Protein AF-A0A386WPA0-F1 (afdb_monomer_lite)

Sequence (142 aa):
MFEILLVIRGTARRPPRDRPCVVDATSDLAVAACHSVGVARWERVLAELLGCFAGRFRRVEPCRAVGEFVTGLLSDLEVKTQLALAEQAGHARPDAMQRLSYRAVWDADAVRDDLRQLIADRFGVPDAVLAVDETGDLKKGV

InterPro domains:
  IPR038721 Transposase IS701-like, DDE domain [PF13546] (64-141)
  IPR039365 Transposase IS701-like [PTHR33627] (38-141)

Radius of gyration: 17.94 Å; chains: 1; bounding box: 32×40×50 Å

Structure (mmCIF, N/CA/C/O backbone):
data_AF-A0A386WPA0-F1
#
_entry.id   AF-A0A386WPA0-F1
#
loop_
_atom_site.group_PDB
_atom_site.id
_atom_site.type_symbol
_atom_site.label_atom_id
_atom_site.label_alt_id
_atom_site.label_comp_id
_atom_site.label_asym_id
_atom_site.label_entity_id
_atom_site.label_seq_id
_atom_site.pdbx_PDB_ins_code
_atom_site.Cartn_x
_atom_site.Cartn_y
_atom_site.Cartn_z
_atom_site.occupancy
_atom_site.B_iso_or_equiv
_atom_site.auth_seq_id
_atom_site.auth_comp_id
_atom_site.auth_asym_id
_atom_site.auth_atom_id
_atom_site.pdbx_PDB_model_num
ATOM 1 N N . MET A 1 1 ? 11.925 4.814 5.734 1.00 30.70 1 MET A N 1
ATOM 2 C CA . MET A 1 1 ? 11.365 3.664 6.480 1.00 30.70 1 MET A CA 1
ATOM 3 C C . MET A 1 1 ? 10.058 4.160 7.075 1.00 30.70 1 MET A C 1
ATOM 5 O O . MET A 1 1 ? 10.106 5.156 7.775 1.00 30.70 1 MET A O 1
ATOM 9 N N . PHE A 1 2 ? 8.906 3.608 6.685 1.00 26.17 2 PHE A N 1
ATOM 10 C CA . PHE A 1 2 ? 7.608 4.074 7.189 1.00 26.17 2 PHE A CA 1
ATOM 11 C C . PHE A 1 2 ? 7.374 3.450 8.566 1.00 26.17 2 PHE A C 1
ATOM 13 O O . PHE A 1 2 ? 7.093 2.257 8.643 1.00 26.17 2 PHE A O 1
ATOM 20 N N . GLU A 1 3 ? 7.523 4.222 9.639 1.00 28.91 3 GLU A N 1
ATOM 21 C CA . GLU A 1 3 ? 7.080 3.793 10.964 1.00 28.91 3 GLU A CA 1
ATOM 22 C C . GLU A 1 3 ? 5.637 4.251 11.182 1.00 28.91 3 GLU A C 1
ATOM 24 O O . GLU A 1 3 ? 5.338 5.441 11.239 1.00 28.91 3 GLU A O 1
ATOM 29 N N . ILE A 1 4 ? 4.716 3.293 11.284 1.00 30.59 4 ILE A N 1
ATOM 30 C CA . ILE A 1 4 ? 3.364 3.550 11.781 1.00 30.59 4 ILE A CA 1
ATOM 31 C C . ILE A 1 4 ? 3.448 3.446 13.303 1.00 30.59 4 ILE A C 1
ATOM 33 O O . ILE A 1 4 ? 3.425 2.346 13.855 1.00 30.59 4 ILE A O 1
ATOM 37 N N . LEU A 1 5 ? 3.560 4.584 13.989 1.00 35.53 5 LEU A N 1
ATOM 38 C CA . LEU A 1 5 ? 3.507 4.621 15.447 1.00 35.53 5 LEU A CA 1
ATOM 39 C C . LEU A 1 5 ? 2.044 4.547 15.911 1.00 35.53 5 LEU A C 1
ATOM 41 O O . LEU A 1 5 ? 1.349 5.556 16.023 1.00 35.53 5 LEU A O 1
ATOM 45 N N . LEU A 1 6 ? 1.564 3.336 16.193 1.00 36.34 6 LEU A N 1
ATOM 46 C CA . LEU A 1 6 ? 0.284 3.133 16.869 1.00 36.34 6 LEU A CA 1
ATOM 47 C C . LEU A 1 6 ? 0.466 3.403 18.372 1.00 36.34 6 LEU A C 1
ATOM 49 O O . LEU A 1 6 ? 1.056 2.598 19.089 1.00 36.34 6 LEU A O 1
ATOM 53 N N . VAL A 1 7 ? -0.037 4.538 18.864 1.00 41.25 7 VAL A N 1
ATOM 54 C CA . VAL A 1 7 ? -0.014 4.859 20.300 1.00 41.25 7 VAL A CA 1
ATOM 55 C C . VAL A 1 7 ? -1.107 4.056 21.012 1.00 41.25 7 VAL A C 1
ATOM 57 O O . VAL A 1 7 ? -2.290 4.390 20.932 1.00 41.25 7 VAL A O 1
ATOM 60 N N . ILE A 1 8 ? -0.715 2.999 21.731 1.00 38.81 8 ILE A N 1
ATOM 61 C CA . ILE A 1 8 ? -1.617 2.195 22.568 1.00 38.81 8 ILE A CA 1
ATOM 62 C C . ILE A 1 8 ? -1.448 2.603 24.043 1.00 38.81 8 ILE A C 1
ATOM 64 O O . ILE A 1 8 ? -0.466 2.251 24.682 1.00 38.81 8 ILE A O 1
ATOM 68 N N . ARG A 1 9 ? -2.473 3.307 24.553 1.00 34.72 9 ARG A N 1
ATOM 69 C CA . ARG A 1 9 ? -2.758 3.758 25.937 1.00 34.72 9 ARG A CA 1
ATOM 70 C C . ARG A 1 9 ? -1.783 4.721 26.634 1.00 34.72 9 ARG A C 1
ATOM 72 O O . ARG A 1 9 ? -0.601 4.470 26.801 1.00 34.72 9 ARG A O 1
ATOM 79 N N . GLY A 1 10 ? -2.381 5.751 27.235 1.00 32.75 10 GLY A N 1
ATOM 80 C CA . GLY A 1 10 ? -1.828 6.476 28.376 1.00 32.75 10 GLY A CA 1
ATOM 81 C C . GLY A 1 10 ? -2.960 7.034 29.235 1.00 32.75 10 GLY A C 1
ATOM 82 O O . GLY A 1 10 ? -3.579 8.035 28.883 1.00 32.75 10 GLY A O 1
ATOM 83 N N . THR A 1 11 ? -3.262 6.384 30.360 1.00 44.34 11 THR A N 1
ATOM 84 C CA . THR A 1 11 ? -4.085 6.998 31.406 1.00 44.34 11 THR A CA 1
ATOM 85 C C . THR A 1 11 ? -3.280 8.091 32.107 1.00 44.34 11 THR A C 1
ATOM 87 O O . THR A 1 11 ? -2.173 7.835 32.565 1.00 44.34 11 THR A O 1
ATOM 90 N N . ALA A 1 12 ? -3.920 9.252 32.270 1.00 42.25 12 ALA A N 1
ATOM 91 C CA . ALA A 1 12 ? -3.578 10.382 33.141 1.00 42.25 12 ALA A CA 1
ATOM 92 C C . ALA A 1 12 ? -2.634 11.487 32.598 1.00 42.25 12 ALA A C 1
ATOM 94 O O . ALA A 1 12 ? -1.419 11.362 32.559 1.00 42.25 12 ALA A O 1
ATOM 95 N N . ARG A 1 13 ? -3.279 12.645 32.361 1.00 36.41 13 ARG A N 1
ATOM 96 C CA . ARG A 1 13 ? -2.798 14.043 32.250 1.00 36.41 13 ARG A CA 1
ATOM 97 C C . ARG A 1 13 ? -1.838 14.425 31.107 1.00 36.41 13 ARG A C 1
ATOM 99 O O . ARG A 1 13 ? -0.779 13.864 30.884 1.00 36.41 13 ARG A O 1
ATOM 106 N N . ARG A 1 14 ? -2.241 15.514 30.439 1.00 39.81 14 ARG A N 1
ATOM 107 C CA . ARG A 1 14 ? -1.565 16.233 29.348 1.00 39.81 14 ARG A CA 1
ATOM 108 C C . ARG A 1 14 ? -0.144 16.686 29.757 1.00 39.81 14 ARG A C 1
ATOM 110 O O . ARG A 1 14 ? -0.051 17.435 30.731 1.00 39.81 14 ARG A O 1
ATOM 117 N N . PRO A 1 15 ? 0.929 16.332 29.020 1.00 36.91 15 PRO A N 1
ATOM 118 C CA . PRO A 1 15 ? 2.268 16.856 29.280 1.00 36.91 15 PRO A CA 1
ATOM 119 C C . PRO A 1 15 ? 2.432 18.286 28.722 1.00 36.91 15 PRO A C 1
ATOM 121 O O . PRO A 1 15 ? 1.770 18.632 27.732 1.00 36.91 15 PRO A O 1
ATOM 124 N N . PRO A 1 16 ? 3.293 19.129 29.326 1.00 35.59 16 PRO A N 1
ATOM 125 C CA . PRO A 1 16 ? 3.616 20.460 28.819 1.00 35.59 16 PRO A CA 1
ATOM 126 C C . PRO A 1 16 ? 4.278 20.373 27.439 1.00 35.59 16 PRO A C 1
ATOM 128 O O . PRO A 1 16 ? 4.991 19.418 27.136 1.00 35.59 16 PRO A O 1
ATOM 131 N N . ARG A 1 17 ? 4.017 21.377 26.594 1.00 42.91 17 ARG A N 1
ATOM 132 C CA . ARG A 1 17 ? 4.700 21.552 25.308 1.00 42.91 17 ARG A CA 1
ATOM 133 C C . ARG A 1 17 ? 6.194 21.696 25.587 1.00 42.91 17 ARG A C 1
ATOM 135 O O . ARG A 1 17 ? 6.524 22.612 26.322 1.00 42.91 17 ARG A O 1
ATOM 142 N N . ASP A 1 18 ? 6.992 20.745 25.094 1.00 34.03 18 ASP A N 1
ATOM 143 C CA . ASP A 1 18 ? 8.346 20.864 24.515 1.00 34.03 18 ASP A CA 1
ATOM 144 C C . ASP A 1 18 ? 8.895 19.423 24.320 1.00 34.03 18 ASP A C 1
ATOM 146 O O . ASP A 1 18 ? 8.980 18.643 25.263 1.00 34.03 18 ASP A O 1
ATOM 150 N N . ARG A 1 19 ? 9.114 18.994 23.066 1.00 36.06 19 ARG A N 1
ATOM 151 C CA . ARG A 1 19 ? 9.325 17.583 22.631 1.00 36.06 19 ARG A CA 1
ATOM 152 C C . ARG A 1 19 ? 10.809 17.138 22.679 1.00 36.06 19 ARG A C 1
ATOM 154 O O . ARG A 1 19 ? 11.657 18.024 22.606 1.00 36.06 19 ARG A O 1
ATOM 161 N N . PRO A 1 20 ? 11.143 15.816 22.688 1.00 40.16 20 PRO A N 1
ATOM 162 C CA . PRO A 1 20 ? 10.321 14.680 22.253 1.00 40.16 20 PRO A CA 1
ATOM 163 C C . PRO A 1 20 ? 10.041 13.585 23.296 1.00 40.16 20 PRO A C 1
ATOM 165 O O . PRO A 1 20 ? 10.666 13.456 24.341 1.00 40.16 20 PRO A O 1
ATOM 168 N N . CYS A 1 21 ? 8.992 12.844 22.959 1.00 34.78 21 CYS A N 1
ATOM 169 C CA . CYS A 1 21 ? 8.179 11.939 23.750 1.00 34.78 21 CYS A CA 1
ATOM 170 C C . CYS A 1 21 ? 8.860 10.606 24.089 1.00 34.78 21 CYS A C 1
ATOM 172 O O . CYS A 1 21 ? 9.300 9.880 23.202 1.00 34.78 21 CYS A O 1
ATOM 174 N N . VAL A 1 22 ? 8.835 10.257 25.375 1.00 33.81 22 VAL A N 1
ATOM 175 C CA . VA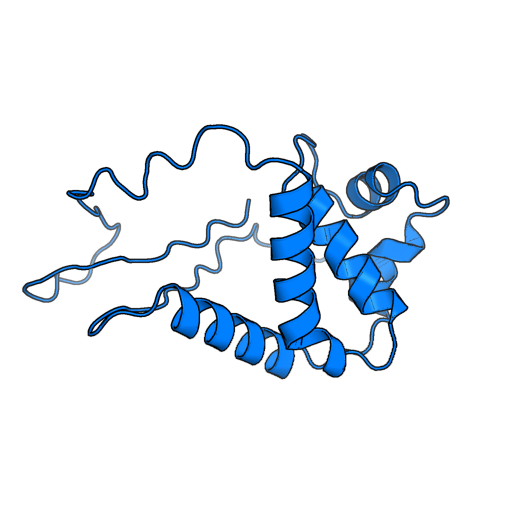L A 1 22 ? 9.033 8.892 25.877 1.00 33.81 22 VAL A CA 1
ATOM 176 C C . VAL A 1 22 ? 7.659 8.226 25.961 1.00 33.81 22 VAL A C 1
ATOM 178 O O . VAL A 1 22 ? 6.725 8.828 26.492 1.00 33.81 22 VAL A O 1
ATOM 181 N N . VAL A 1 23 ? 7.534 6.998 25.457 1.00 39.78 23 VAL A N 1
ATOM 182 C CA . VAL A 1 23 ? 6.399 6.115 25.757 1.00 39.78 23 VAL A CA 1
ATOM 183 C C . VAL A 1 23 ? 6.953 4.889 26.474 1.00 39.78 23 VAL A C 1
ATOM 185 O O . VAL A 1 23 ? 7.783 4.170 25.924 1.00 39.78 23 VAL A O 1
ATOM 188 N N . ASP A 1 24 ? 6.518 4.705 27.719 1.00 31.06 24 ASP A N 1
ATOM 189 C CA . ASP A 1 24 ? 6.806 3.539 28.553 1.00 31.06 24 ASP A CA 1
ATOM 190 C C . ASP A 1 24 ? 5.885 2.388 28.127 1.00 31.06 24 ASP A C 1
ATOM 192 O O . ASP A 1 24 ? 4.657 2.473 28.217 1.00 31.06 24 ASP A O 1
ATOM 196 N N . ALA A 1 25 ? 6.488 1.337 27.579 1.00 41.31 25 ALA A N 1
ATOM 197 C CA . ALA A 1 25 ? 5.804 0.183 27.023 1.00 41.31 25 ALA A CA 1
ATOM 198 C C . ALA A 1 25 ? 5.600 -0.884 28.104 1.00 41.31 25 ALA A C 1
ATOM 200 O O . ALA A 1 25 ? 6.258 -1.918 28.096 1.00 41.31 25 ALA A O 1
ATOM 201 N N . THR A 1 26 ? 4.656 -0.684 29.025 1.00 38.31 26 THR A N 1
ATOM 202 C CA . THR A 1 26 ? 4.242 -1.767 29.934 1.00 38.31 26 THR A CA 1
ATOM 203 C C . THR A 1 26 ? 3.080 -2.560 29.334 1.00 38.31 26 THR A C 1
ATOM 205 O O . THR A 1 26 ? 1.943 -2.494 29.797 1.00 38.31 26 THR A O 1
ATOM 208 N N . SER A 1 27 ? 3.356 -3.293 28.253 1.00 37.72 27 SER A N 1
ATOM 209 C CA . SER A 1 27 ? 2.597 -4.473 27.808 1.00 37.72 27 SER A CA 1
ATOM 210 C C . SER A 1 27 ? 3.414 -5.206 26.743 1.00 37.72 27 SER A C 1
ATOM 212 O O . SER A 1 27 ? 3.292 -4.941 25.547 1.00 37.72 27 SER A O 1
ATOM 214 N N . ASP A 1 28 ? 4.218 -6.163 27.202 1.00 33.50 28 ASP A N 1
ATOM 215 C CA . ASP A 1 28 ? 5.082 -7.091 26.450 1.00 33.50 28 ASP A CA 1
ATOM 216 C C . ASP A 1 28 ? 4.362 -7.989 25.412 1.00 33.50 28 ASP A C 1
ATOM 218 O O . ASP A 1 28 ? 4.888 -9.013 24.987 1.00 33.50 28 ASP A O 1
ATOM 222 N N . LEU A 1 29 ? 3.155 -7.635 24.961 1.00 41.47 29 LEU A N 1
ATOM 223 C CA . LEU A 1 29 ? 2.380 -8.413 23.988 1.00 41.47 29 LEU A CA 1
ATOM 224 C C . LEU A 1 29 ? 2.394 -7.831 22.565 1.00 41.47 29 LEU A C 1
ATOM 226 O O . LEU A 1 29 ? 1.999 -8.532 21.638 1.00 41.47 29 LEU A O 1
ATOM 230 N N . ALA A 1 30 ? 2.881 -6.600 22.362 1.00 40.78 30 ALA A N 1
ATOM 231 C CA . ALA A 1 30 ? 2.980 -5.990 21.025 1.00 40.78 30 ALA A CA 1
ATOM 232 C C . ALA A 1 30 ? 4.423 -5.812 20.510 1.00 40.78 30 ALA A C 1
ATOM 234 O O . ALA A 1 30 ? 4.626 -5.684 19.306 1.00 40.78 30 ALA A O 1
ATOM 235 N N . VAL A 1 31 ? 5.431 -5.851 21.391 1.00 36.69 31 VAL A N 1
ATOM 236 C CA . VAL A 1 31 ? 6.848 -5.650 21.015 1.00 36.69 31 VAL A CA 1
ATOM 237 C C . VAL A 1 31 ? 7.553 -6.970 20.648 1.00 36.69 31 VAL A C 1
ATOM 239 O O . VAL A 1 31 ? 8.616 -6.967 20.035 1.00 36.69 31 VAL A O 1
ATOM 242 N N . ALA A 1 32 ? 6.916 -8.122 20.877 1.00 33.72 32 ALA A N 1
ATOM 243 C CA . ALA A 1 32 ? 7.375 -9.429 20.397 1.00 33.72 32 ALA A CA 1
ATOM 244 C C . ALA A 1 32 ? 6.756 -9.811 19.029 1.00 33.72 32 ALA A C 1
ATOM 246 O O . ALA A 1 32 ? 6.237 -10.909 18.851 1.00 33.72 32 ALA A O 1
ATOM 247 N N . ALA A 1 33 ? 6.789 -8.902 18.047 1.00 39.31 33 ALA A N 1
ATOM 248 C CA . ALA A 1 33 ? 6.370 -9.177 16.661 1.00 39.31 33 ALA A CA 1
ATOM 249 C C . ALA A 1 33 ? 7.430 -9.933 15.831 1.00 39.31 33 ALA A C 1
ATOM 251 O O . ALA A 1 33 ? 7.217 -10.242 14.661 1.00 39.31 33 ALA A O 1
ATOM 252 N N . CYS A 1 34 ? 8.573 -10.266 16.423 1.00 42.31 34 CYS A N 1
ATOM 253 C CA . CYS A 1 34 ? 9.479 -11.268 15.878 1.00 42.31 34 CYS A CA 1
ATOM 254 C C . CYS A 1 34 ? 8.874 -12.613 16.316 1.00 42.31 34 CYS A C 1
ATOM 256 O O . CYS A 1 34 ? 8.728 -12.820 17.513 1.00 42.31 34 CYS A O 1
ATOM 258 N N . HIS A 1 35 ? 8.506 -13.585 15.485 1.00 46.09 35 HIS A N 1
ATOM 259 C CA . HIS A 1 35 ? 9.363 -14.329 14.565 1.00 46.09 35 HIS A CA 1
ATOM 260 C C . HIS A 1 35 ? 8.492 -14.841 13.388 1.00 46.09 35 HIS A C 1
ATOM 262 O O . HIS A 1 35 ? 7.483 -15.500 13.622 1.00 46.09 35 HIS A O 1
ATOM 268 N N . SER A 1 36 ? 8.864 -14.514 12.141 1.00 59.78 36 SER A N 1
ATOM 269 C CA . SER A 1 36 ? 8.284 -14.972 10.855 1.00 59.78 36 SER A CA 1
ATOM 270 C C . SER A 1 36 ? 6.754 -15.177 10.787 1.00 59.78 36 SER A C 1
ATOM 272 O O . SER A 1 36 ? 6.219 -16.212 11.190 1.00 59.78 36 SER A O 1
ATOM 274 N N . VAL A 1 37 ? 6.031 -14.257 10.140 1.00 65.38 37 VAL A N 1
ATOM 275 C CA . VAL A 1 37 ? 4.673 -14.553 9.652 1.00 65.38 37 VAL A CA 1
ATOM 276 C C . VAL A 1 37 ? 4.793 -15.574 8.516 1.00 65.38 37 VAL A C 1
ATOM 278 O O . VAL A 1 37 ? 5.487 -15.327 7.535 1.00 65.38 37 VAL A O 1
ATOM 281 N N . GLY A 1 38 ? 4.132 -16.731 8.632 1.00 76.31 38 GLY A N 1
ATOM 282 C CA . GLY A 1 38 ? 4.118 -17.720 7.549 1.00 76.31 38 GLY A CA 1
ATOM 283 C C . GLY A 1 38 ? 3.571 -17.119 6.247 1.00 76.31 38 GLY A C 1
ATOM 284 O O . GLY A 1 38 ? 2.589 -16.377 6.284 1.00 76.31 38 GLY A O 1
ATOM 285 N N . VAL A 1 39 ? 4.173 -17.463 5.105 1.00 78.81 39 VAL A N 1
ATOM 286 C CA . VAL A 1 39 ? 3.889 -16.848 3.789 1.00 78.81 39 VAL A CA 1
ATOM 287 C C . VAL A 1 39 ? 2.391 -16.816 3.465 1.00 78.81 39 VAL A C 1
ATOM 289 O O . VAL A 1 39 ? 1.851 -15.757 3.176 1.00 78.81 39 VAL A O 1
ATOM 292 N N . ALA A 1 40 ? 1.677 -17.930 3.644 1.00 83.00 40 ALA A N 1
ATOM 293 C CA . ALA A 1 40 ? 0.235 -17.992 3.377 1.00 83.00 40 ALA A CA 1
ATOM 294 C C . ALA A 1 40 ? -0.604 -17.068 4.284 1.00 83.00 40 ALA A C 1
ATOM 296 O O . ALA A 1 40 ? -1.661 -16.572 3.890 1.00 83.00 40 ALA A O 1
ATOM 297 N N . ARG A 1 41 ? -0.155 -16.834 5.526 1.00 84.25 41 ARG A N 1
ATOM 298 C CA . ARG A 1 41 ? -0.807 -15.885 6.439 1.00 84.25 41 ARG A CA 1
ATOM 299 C C . ARG A 1 41 ? -0.534 -14.453 5.993 1.00 84.25 41 ARG A C 1
ATOM 301 O O . ARG A 1 41 ? -1.449 -13.637 6.028 1.00 84.25 41 ARG A O 1
ATOM 308 N N . TRP A 1 42 ? 0.693 -14.168 5.566 1.00 84.12 42 TRP A N 1
ATOM 309 C CA . TRP A 1 42 ? 1.072 -12.868 5.023 1.00 84.12 42 TRP A CA 1
ATOM 310 C C . TRP A 1 42 ? 0.275 -12.524 3.758 1.00 84.12 42 TRP A C 1
ATOM 312 O O . TRP A 1 42 ? -0.372 -11.481 3.713 1.00 84.12 42 TRP A O 1
ATOM 322 N N . GLU A 1 43 ? 0.231 -13.430 2.782 1.00 86.12 43 GLU A N 1
ATOM 323 C CA . GLU A 1 43 ? -0.525 -13.251 1.537 1.00 86.12 43 GLU A CA 1
ATOM 324 C C . GLU A 1 43 ? -2.006 -12.968 1.798 1.00 86.12 43 GLU A C 1
ATOM 326 O O . GLU A 1 43 ? -2.593 -12.094 1.163 1.00 86.12 43 GLU A O 1
ATOM 331 N N . ARG A 1 44 ? -2.611 -13.660 2.774 1.00 89.12 44 ARG A N 1
ATOM 332 C CA . ARG A 1 44 ? -4.006 -13.424 3.162 1.00 89.12 44 ARG A CA 1
ATOM 333 C C . ARG A 1 44 ? -4.213 -12.029 3.743 1.00 89.12 44 ARG A C 1
ATOM 335 O O . ARG A 1 44 ? -5.148 -11.349 3.341 1.00 89.12 44 ARG A O 1
ATOM 342 N N . VAL A 1 45 ? -3.351 -11.600 4.665 1.00 86.88 45 VAL A N 1
ATOM 343 C CA . VAL A 1 45 ? -3.445 -10.262 5.273 1.00 86.88 45 VAL A CA 1
ATOM 344 C C . VAL A 1 45 ? -3.273 -9.179 4.212 1.00 86.88 45 VAL A C 1
ATOM 346 O O . VAL A 1 45 ? -4.043 -8.220 4.187 1.00 86.88 45 VAL A O 1
ATOM 349 N N . LEU A 1 46 ? -2.311 -9.350 3.304 1.00 88.44 46 LEU A N 1
ATOM 350 C CA . LEU A 1 46 ? -2.105 -8.425 2.198 1.00 88.44 46 LEU A CA 1
ATOM 351 C C . LEU A 1 46 ? -3.314 -8.401 1.252 1.00 88.44 46 LEU A C 1
ATOM 353 O O . LEU A 1 46 ? -3.748 -7.325 0.852 1.00 88.44 46 LEU A O 1
ATOM 357 N N . ALA A 1 47 ? -3.899 -9.557 0.929 1.00 90.81 47 ALA A N 1
ATOM 358 C CA . ALA A 1 47 ? -5.093 -9.638 0.093 1.00 90.81 47 ALA A CA 1
ATOM 359 C C . ALA A 1 47 ? -6.322 -8.987 0.750 1.00 90.81 47 ALA A C 1
ATOM 361 O O . ALA A 1 47 ? -7.058 -8.273 0.074 1.00 90.81 47 ALA A O 1
ATOM 362 N N . GLU A 1 48 ? -6.532 -9.183 2.056 1.00 89.62 48 GLU A N 1
ATOM 363 C CA . GLU A 1 48 ? -7.593 -8.510 2.820 1.00 89.62 48 GLU A CA 1
ATOM 364 C C . GLU A 1 48 ? -7.408 -6.988 2.817 1.00 89.62 48 GLU A C 1
ATOM 366 O O . GLU A 1 48 ? -8.368 -6.247 2.609 1.00 89.62 48 GLU A O 1
ATOM 371 N N . LEU A 1 49 ? -6.170 -6.525 3.012 1.00 89.56 49 LEU A N 1
ATOM 372 C CA . LEU A 1 49 ? -5.832 -5.106 2.983 1.00 89.56 49 LEU A CA 1
ATOM 373 C C . LEU A 1 49 ? -6.057 -4.502 1.594 1.00 89.56 49 LEU A C 1
ATOM 375 O O . LEU A 1 49 ? -6.726 -3.487 1.477 1.00 89.56 49 LEU A O 1
ATOM 379 N N . LEU A 1 50 ? -5.571 -5.138 0.527 1.00 92.19 50 LEU A N 1
ATOM 380 C CA . LEU A 1 50 ? -5.830 -4.665 -0.837 1.00 92.19 50 LEU A CA 1
ATOM 381 C C . LEU A 1 50 ? -7.327 -4.706 -1.168 1.00 92.19 50 LEU A C 1
ATOM 383 O O . LEU A 1 50 ? -7.839 -3.818 -1.844 1.00 92.19 50 LEU A O 1
ATOM 387 N N . GLY A 1 51 ? -8.037 -5.719 -0.669 1.00 93.12 51 GLY A N 1
ATOM 388 C CA . GLY A 1 51 ? -9.470 -5.890 -0.862 1.00 93.12 51 GLY A CA 1
ATOM 389 C C . GLY A 1 51 ? -10.307 -4.755 -0.274 1.00 93.12 51 GLY A C 1
ATOM 390 O O . GLY A 1 51 ? -11.320 -4.404 -0.878 1.00 93.12 51 GLY A O 1
ATOM 391 N N . CYS A 1 52 ? -9.885 -4.140 0.839 1.00 93.06 52 CYS A N 1
ATOM 392 C CA . CYS A 1 52 ? -10.673 -3.075 1.467 1.00 93.06 52 CYS A CA 1
ATOM 393 C C . CYS A 1 52 ? -10.754 -1.804 0.611 1.00 93.06 52 CYS A C 1
ATOM 395 O O . CYS A 1 52 ? -11.752 -1.094 0.687 1.00 93.06 52 CYS A O 1
ATOM 397 N N . PHE A 1 53 ? -9.762 -1.557 -0.249 1.00 92.69 53 PHE A N 1
ATOM 398 C CA . PHE A 1 53 ? -9.697 -0.354 -1.080 1.00 92.69 53 PHE A CA 1
ATOM 399 C C . PHE A 1 53 ? -9.584 -0.627 -2.588 1.00 92.69 53 PHE A C 1
ATOM 401 O O . PHE A 1 53 ? -9.467 0.308 -3.382 1.00 92.69 53 PHE A O 1
ATOM 408 N N . ALA A 1 54 ? -9.644 -1.888 -3.032 1.00 92.12 54 ALA A N 1
ATOM 409 C CA . ALA A 1 54 ? -9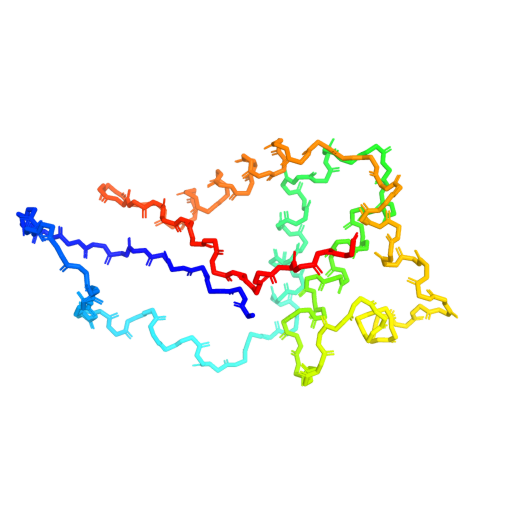.529 -2.246 -4.450 1.00 92.12 54 ALA A CA 1
ATOM 410 C C . ALA A 1 54 ? -10.560 -1.518 -5.332 1.00 92.12 54 ALA A C 1
ATOM 412 O O . ALA A 1 54 ? -10.247 -1.117 -6.454 1.00 92.12 54 ALA A O 1
ATOM 413 N N . GLY A 1 55 ? -11.768 -1.280 -4.805 1.00 93.88 55 GLY A N 1
ATOM 414 C CA . GLY A 1 55 ? -12.837 -0.545 -5.491 1.00 93.88 55 GLY A CA 1
ATOM 415 C C . GLY A 1 55 ? -12.538 0.938 -5.750 1.00 93.88 55 GLY A C 1
ATOM 416 O O . GLY A 1 55 ? -13.253 1.577 -6.518 1.00 93.88 55 GLY A O 1
ATOM 417 N N . ARG A 1 56 ? -11.478 1.496 -5.151 1.00 94.00 56 ARG A N 1
ATOM 418 C CA . ARG A 1 56 ? -11.033 2.883 -5.374 1.00 94.00 56 ARG A CA 1
ATOM 419 C C . ARG A 1 56 ? -10.140 3.035 -6.599 1.00 94.00 56 ARG A C 1
ATOM 421 O O . ARG A 1 56 ? -9.827 4.155 -7.002 1.00 94.00 56 ARG A O 1
ATOM 428 N N . PHE A 1 57 ? -9.740 1.924 -7.211 1.00 91.38 57 PHE A N 1
ATOM 429 C CA . PHE A 1 57 ? -8.969 1.911 -8.444 1.00 91.38 57 PHE A CA 1
ATOM 430 C C . PHE A 1 57 ? -9.895 1.738 -9.645 1.00 91.38 57 PHE A C 1
ATOM 432 O O . PHE A 1 57 ? -10.737 0.846 -9.680 1.00 91.38 57 PHE A O 1
ATOM 439 N N . ARG A 1 58 ? -9.684 2.532 -10.705 1.00 90.38 58 ARG A N 1
ATOM 440 C CA . ARG A 1 58 ? -10.440 2.354 -11.965 1.00 90.38 58 ARG A CA 1
ATOM 441 C C . ARG A 1 58 ? -10.107 1.055 -12.704 1.00 90.38 58 ARG A C 1
ATOM 443 O O . ARG A 1 58 ? -10.809 0.675 -13.635 1.00 90.38 58 ARG A O 1
ATOM 450 N N . ARG A 1 59 ? -8.983 0.433 -12.359 1.00 88.69 59 ARG A N 1
ATOM 451 C CA . ARG A 1 59 ? -8.397 -0.724 -13.031 1.00 88.69 59 ARG A CA 1
ATOM 452 C C . ARG A 1 59 ? -7.743 -1.632 -11.999 1.00 88.69 59 ARG A C 1
ATOM 454 O O . ARG A 1 59 ? -7.216 -1.144 -11.004 1.00 88.69 59 ARG A O 1
ATOM 461 N N . VAL A 1 60 ? -7.725 -2.935 -12.266 1.00 87.25 60 VAL A N 1
ATOM 462 C CA . VAL A 1 60 ? -7.148 -3.923 -11.341 1.00 87.25 60 VAL A CA 1
ATOM 463 C C . VAL A 1 60 ? -5.617 -3.896 -11.335 1.00 87.25 60 VAL A C 1
ATOM 465 O O . VAL A 1 60 ? -5.002 -4.173 -10.311 1.00 87.25 60 VAL A O 1
ATOM 468 N N . GLU A 1 61 ? -4.980 -3.535 -12.453 1.00 88.00 61 GLU A N 1
ATOM 469 C CA . GLU A 1 61 ? -3.521 -3.595 -12.590 1.00 88.00 61 GLU A CA 1
ATOM 470 C C . GLU A 1 61 ? -2.789 -2.629 -11.640 1.00 88.00 61 GLU A C 1
ATOM 472 O O . GLU A 1 61 ? -1.860 -3.075 -10.972 1.00 88.00 61 GLU A O 1
ATOM 477 N N . PRO A 1 62 ? -3.213 -1.358 -11.474 1.00 87.06 62 PRO A N 1
ATOM 478 C CA . PRO A 1 62 ? -2.655 -0.487 -10.440 1.00 87.06 62 PRO A CA 1
ATOM 479 C C . PRO A 1 62 ? -2.825 -1.027 -9.013 1.00 87.06 62 PRO A C 1
ATOM 481 O O . PRO A 1 62 ? -1.900 -0.925 -8.220 1.00 87.06 62 PRO A O 1
ATOM 484 N N . CYS A 1 63 ? -3.963 -1.645 -8.682 1.00 90.06 63 CYS A N 1
ATOM 485 C CA . CYS A 1 63 ? -4.166 -2.221 -7.349 1.00 90.06 63 CYS A CA 1
ATOM 486 C C . CYS A 1 63 ? -3.230 -3.417 -7.091 1.00 90.06 63 CYS A C 1
ATOM 488 O O . CYS A 1 63 ? -2.713 -3.570 -5.987 1.00 90.06 63 CYS A O 1
ATOM 490 N N . ARG A 1 64 ? -2.968 -4.248 -8.111 1.00 88.75 64 ARG A N 1
ATOM 491 C CA . ARG A 1 64 ? -1.973 -5.334 -8.023 1.00 88.75 64 ARG A CA 1
ATOM 492 C C . ARG A 1 64 ? -0.561 -4.791 -7.822 1.00 88.75 64 ARG A C 1
ATOM 494 O O . ARG A 1 64 ? 0.136 -5.251 -6.925 1.00 88.75 64 ARG A O 1
ATOM 501 N N . ALA A 1 65 ? -0.191 -3.762 -8.583 1.00 88.38 65 ALA A N 1
ATOM 502 C CA . ALA A 1 65 ? 1.108 -3.113 -8.446 1.00 88.38 65 ALA A CA 1
ATOM 503 C C . ALA A 1 65 ? 1.297 -2.470 -7.057 1.00 88.38 65 ALA A C 1
ATOM 505 O O . ALA A 1 65 ? 2.403 -2.488 -6.530 1.00 88.38 65 ALA A O 1
ATOM 506 N N . VAL A 1 66 ? 0.235 -1.974 -6.404 1.00 89.62 66 VAL A N 1
ATOM 507 C CA . VAL A 1 66 ? 0.304 -1.546 -4.990 1.00 89.62 66 VAL A CA 1
ATOM 508 C C . VAL A 1 66 ? 0.654 -2.714 -4.062 1.00 89.62 66 VAL A C 1
ATOM 510 O O . VAL A 1 66 ? 1.479 -2.550 -3.168 1.00 89.62 66 VAL A O 1
ATOM 513 N N . GLY A 1 67 ? 0.080 -3.899 -4.280 1.00 90.31 67 GLY A N 1
ATOM 514 C CA . GLY A 1 67 ? 0.424 -5.102 -3.514 1.00 90.31 67 GLY A CA 1
ATOM 515 C C . GLY A 1 67 ? 1.892 -5.502 -3.656 1.00 90.31 67 GLY A C 1
ATOM 516 O O . GLY A 1 67 ? 2.572 -5.771 -2.664 1.00 90.31 67 GLY A O 1
ATOM 517 N N . GLU A 1 68 ? 2.399 -5.480 -4.887 1.00 90.75 68 GLU A N 1
ATOM 518 C CA . GLU A 1 68 ? 3.808 -5.750 -5.203 1.00 90.75 68 GLU A CA 1
ATOM 519 C C . GLU A 1 68 ? 4.734 -4.691 -4.587 1.00 90.75 68 GLU A C 1
ATOM 521 O O . GLU A 1 68 ? 5.765 -5.024 -4.002 1.00 90.75 68 GLU A O 1
ATOM 526 N N . PHE A 1 69 ? 4.335 -3.417 -4.642 1.00 88.50 69 PHE A N 1
ATOM 527 C CA . PHE A 1 69 ? 5.053 -2.308 -4.021 1.00 88.50 69 PHE A CA 1
ATOM 528 C C . PHE A 1 69 ? 5.169 -2.481 -2.502 1.00 88.50 69 PHE A C 1
ATOM 530 O O . PHE A 1 69 ? 6.270 -2.406 -1.960 1.00 88.50 69 PHE A O 1
ATOM 537 N N . VAL A 1 70 ? 4.055 -2.754 -1.813 1.00 89.12 70 VAL A N 1
ATOM 538 C CA . VAL A 1 70 ? 4.026 -2.986 -0.358 1.00 89.12 70 VAL A CA 1
ATOM 539 C C . VAL A 1 70 ? 4.863 -4.208 0.021 1.00 89.12 70 VAL A C 1
ATOM 541 O O . VAL A 1 70 ? 5.637 -4.147 0.975 1.00 89.12 70 VAL A O 1
ATOM 544 N N . THR A 1 71 ? 4.773 -5.290 -0.754 1.00 89.31 71 THR A N 1
ATOM 545 C CA . THR A 1 71 ? 5.593 -6.494 -0.548 1.00 89.31 71 THR A CA 1
ATOM 546 C C . THR A 1 71 ?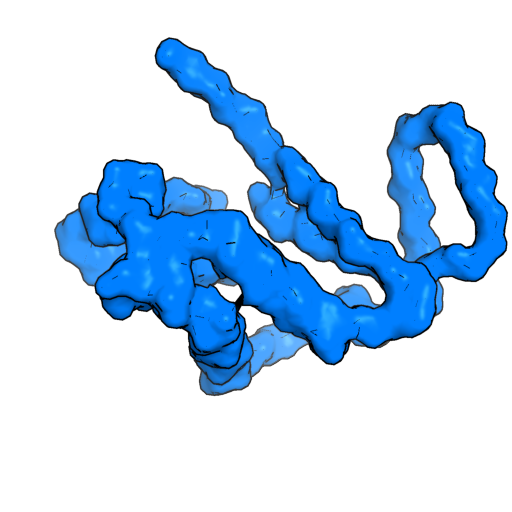 7.081 -6.168 -0.650 1.00 89.31 71 THR A C 1
ATOM 548 O O . THR A 1 71 ? 7.855 -6.528 0.233 1.00 89.31 71 THR A O 1
ATOM 551 N N . GLY A 1 72 ? 7.489 -5.417 -1.676 1.00 89.50 72 GLY A N 1
ATOM 552 C CA . GLY A 1 72 ? 8.877 -4.991 -1.818 1.00 89.50 72 GLY A CA 1
ATOM 553 C C . GLY A 1 72 ? 9.324 -4.028 -0.707 1.00 89.50 72 GLY A C 1
ATOM 554 O O . GLY A 1 72 ? 10.445 -4.150 -0.213 1.00 89.50 72 GLY A O 1
ATOM 555 N N . LEU A 1 73 ? 8.457 -3.119 -0.241 1.00 87.44 73 LEU A N 1
ATOM 556 C CA . LEU A 1 73 ? 8.761 -2.229 0.887 1.00 87.44 73 LEU A CA 1
ATOM 557 C C . LEU A 1 73 ? 9.004 -2.980 2.199 1.00 87.44 73 LEU A C 1
ATOM 559 O O . LEU A 1 73 ? 9.752 -2.485 3.043 1.00 87.44 73 LEU A O 1
ATOM 563 N N . LEU A 1 74 ? 8.391 -4.147 2.373 1.00 86.50 74 LEU A N 1
ATOM 564 C CA . LEU A 1 74 ? 8.543 -4.996 3.556 1.00 86.50 74 LEU A CA 1
ATOM 565 C C . LEU A 1 74 ? 9.611 -6.083 3.389 1.00 86.50 74 LEU A C 1
ATOM 567 O O . LEU A 1 74 ? 9.893 -6.802 4.340 1.00 86.50 74 LEU A O 1
ATOM 571 N N . SER A 1 75 ? 10.219 -6.184 2.208 1.00 85.56 75 SER A N 1
ATOM 572 C CA . SER A 1 75 ? 11.330 -7.099 1.956 1.00 85.56 75 SER A CA 1
ATOM 573 C C . SER A 1 75 ? 12.647 -6.610 2.570 1.00 85.56 75 SER A C 1
ATOM 575 O O . SER A 1 75 ? 12.791 -5.438 2.949 1.00 85.56 75 SER A O 1
ATOM 577 N N . ASP A 1 76 ? 13.633 -7.506 2.556 1.00 86.25 76 ASP A N 1
ATOM 578 C CA . ASP A 1 76 ? 15.012 -7.270 2.996 1.00 86.25 76 ASP A CA 1
ATOM 579 C C . ASP A 1 76 ? 15.855 -6.474 1.979 1.00 86.25 76 ASP A C 1
ATOM 581 O O . ASP A 1 76 ? 17.079 -6.427 2.080 1.00 86.25 76 ASP A O 1
ATOM 585 N N . LEU A 1 77 ? 15.227 -5.838 0.979 1.00 86.81 77 LEU A N 1
ATOM 586 C CA . LEU A 1 77 ? 15.929 -4.941 0.062 1.00 86.81 77 LEU A CA 1
ATOM 587 C C . LEU A 1 77 ? 16.589 -3.794 0.833 1.00 86.81 77 LEU A C 1
ATOM 589 O O . LEU A 1 77 ? 15.908 -2.979 1.460 1.00 86.81 77 LEU A O 1
ATOM 593 N N . GLU A 1 78 ? 17.909 -3.690 0.703 1.00 84.75 78 GLU A N 1
ATOM 594 C CA . GLU A 1 78 ? 18.707 -2.609 1.288 1.00 84.75 78 GLU A CA 1
ATOM 595 C C . GLU A 1 78 ? 18.299 -1.239 0.720 1.00 84.75 78 GLU A C 1
ATOM 597 O O . GLU A 1 78 ? 18.147 -0.261 1.451 1.00 84.75 78 GLU A O 1
ATOM 602 N N . VAL A 1 79 ? 18.035 -1.182 -0.591 1.00 87.25 79 VAL A N 1
ATOM 603 C CA . VAL A 1 79 ? 17.650 0.037 -1.309 1.00 87.25 79 VAL A CA 1
ATOM 604 C C . VAL A 1 79 ? 16.240 -0.110 -1.884 1.00 87.25 79 VAL A C 1
ATOM 606 O O . VAL A 1 79 ? 16.010 -0.829 -2.853 1.00 87.25 79 VAL A O 1
ATOM 609 N N . LYS A 1 80 ? 15.280 0.629 -1.320 1.00 87.19 80 LYS A N 1
ATOM 610 C CA . LYS A 1 80 ? 13.846 0.556 -1.672 1.00 87.19 80 LYS A CA 1
ATOM 611 C C . LYS A 1 80 ? 13.436 1.621 -2.693 1.00 87.19 80 LYS A C 1
ATOM 613 O O . LYS A 1 80 ? 12.505 2.395 -2.475 1.00 87.19 80 LYS A O 1
ATOM 618 N N . THR A 1 81 ? 14.153 1.689 -3.814 1.00 87.00 81 THR A N 1
ATOM 619 C CA . THR A 1 81 ? 13.754 2.546 -4.947 1.00 87.00 81 THR A CA 1
ATOM 620 C C . THR A 1 81 ? 12.660 1.874 -5.775 1.00 87.00 81 THR A C 1
ATOM 622 O O . THR A 1 81 ? 12.591 0.653 -5.835 1.00 87.00 81 THR A O 1
ATOM 625 N N . GLN A 1 82 ? 11.820 2.644 -6.478 1.00 83.12 82 GLN A N 1
ATOM 626 C CA . GLN A 1 82 ? 10.775 2.066 -7.342 1.00 83.12 82 GLN A CA 1
ATOM 627 C C . GLN A 1 82 ? 11.329 1.132 -8.430 1.00 83.12 82 GLN A C 1
ATOM 629 O O . GLN A 1 82 ? 10.637 0.195 -8.812 1.00 83.12 82 GLN A O 1
ATOM 634 N N . LEU A 1 83 ? 12.557 1.372 -8.907 1.00 87.50 83 LEU A N 1
ATOM 635 C CA . LEU A 1 83 ? 13.262 0.469 -9.821 1.00 87.50 83 LEU A CA 1
ATOM 636 C C . LEU A 1 83 ? 13.585 -0.863 -9.132 1.00 87.50 83 LEU A C 1
ATOM 638 O O . LEU A 1 83 ? 13.134 -1.897 -9.608 1.00 87.50 83 LEU A O 1
ATOM 642 N N . ALA A 1 84 ? 14.266 -0.829 -7.982 1.00 88.94 84 ALA A N 1
ATOM 643 C CA . ALA A 1 84 ? 14.613 -2.038 -7.230 1.00 88.94 84 ALA A CA 1
ATOM 644 C C . ALA A 1 84 ? 13.368 -2.849 -6.821 1.00 88.94 84 ALA A C 1
ATOM 646 O O . ALA A 1 84 ? 13.356 -4.075 -6.876 1.00 88.94 84 ALA A O 1
ATOM 647 N N . LEU A 1 85 ? 12.280 -2.161 -6.461 1.00 89.62 85 LEU A N 1
ATOM 648 C CA . LEU A 1 85 ? 10.997 -2.789 -6.143 1.00 89.62 85 LEU A CA 1
ATOM 649 C C . LEU A 1 85 ? 10.348 -3.436 -7.376 1.00 89.62 85 LEU A C 1
ATOM 651 O O . LEU A 1 85 ? 9.750 -4.503 -7.260 1.00 89.62 85 LEU A O 1
ATOM 655 N N . ALA A 1 86 ? 10.463 -2.816 -8.554 1.00 88.44 86 ALA A N 1
ATOM 656 C CA . ALA A 1 86 ? 9.961 -3.391 -9.799 1.00 88.44 86 ALA A CA 1
ATOM 657 C C . ALA A 1 86 ? 10.761 -4.633 -10.222 1.00 88.44 86 ALA A C 1
ATOM 659 O O . ALA A 1 86 ? 10.164 -5.621 -10.645 1.00 88.44 86 ALA A O 1
ATOM 660 N N . GLU A 1 87 ? 12.088 -4.591 -10.076 1.00 88.88 87 GLU A N 1
ATOM 661 C CA . GLU A 1 87 ? 12.981 -5.723 -10.347 1.00 88.88 87 GLU A CA 1
ATOM 662 C C . GLU A 1 87 ? 12.679 -6.903 -9.418 1.00 88.88 87 GLU A C 1
ATOM 664 O O . GLU A 1 87 ? 12.498 -8.023 -9.891 1.00 88.88 87 GLU A O 1
ATOM 669 N N . GLN A 1 88 ? 12.520 -6.645 -8.115 1.00 88.94 88 GLN A N 1
ATOM 670 C CA . GLN A 1 88 ? 12.121 -7.657 -7.130 1.00 88.94 88 GLN A CA 1
ATOM 671 C C . GLN A 1 88 ? 10.756 -8.283 -7.455 1.00 88.94 88 GLN A C 1
ATOM 673 O O . GLN A 1 88 ? 10.563 -9.483 -7.285 1.00 88.94 88 GLN A O 1
ATOM 678 N N . ALA A 1 89 ? 9.805 -7.490 -7.951 1.00 88.88 89 ALA A N 1
ATOM 679 C CA . ALA A 1 89 ? 8.494 -7.980 -8.377 1.00 88.88 89 ALA A CA 1
ATOM 680 C C . ALA A 1 89 ? 8.524 -8.734 -9.727 1.00 88.88 89 ALA A C 1
ATOM 682 O O . ALA A 1 89 ? 7.485 -9.198 -10.192 1.00 88.88 89 ALA A O 1
ATOM 683 N N . GLY A 1 90 ? 9.692 -8.870 -10.368 1.00 89.25 90 GLY A N 1
ATOM 684 C CA . GLY A 1 90 ? 9.854 -9.603 -11.625 1.00 89.25 90 GLY A CA 1
ATOM 685 C C . GLY A 1 90 ? 9.365 -8.848 -12.863 1.00 89.25 90 GLY A C 1
ATOM 686 O O . GLY A 1 90 ? 9.148 -9.459 -13.914 1.00 89.25 90 GLY A O 1
ATOM 687 N N . HIS A 1 91 ? 9.180 -7.526 -12.780 1.00 86.25 91 HIS A N 1
ATOM 688 C CA . HIS A 1 91 ? 8.769 -6.737 -13.939 1.00 8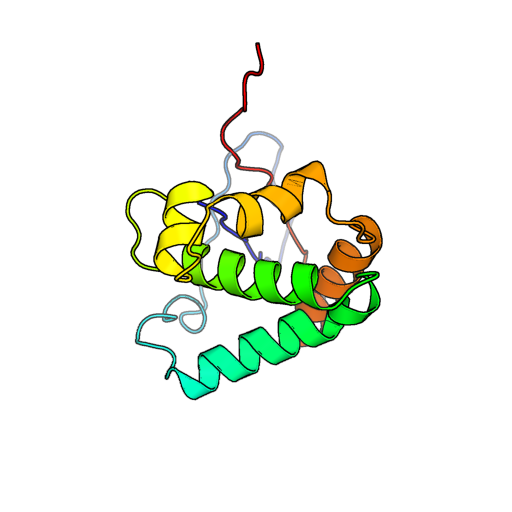6.25 91 HIS A CA 1
ATOM 689 C C . HIS A 1 91 ? 9.902 -6.629 -14.955 1.00 86.25 91 HIS A C 1
ATOM 691 O O . HIS A 1 91 ? 10.981 -6.125 -14.659 1.00 86.25 91 HIS A O 1
ATOM 697 N N . ALA A 1 92 ? 9.619 -6.992 -16.209 1.00 78.06 92 ALA A N 1
ATOM 698 C CA . ALA A 1 92 ? 10.571 -6.846 -17.314 1.00 78.06 92 ALA A CA 1
ATOM 699 C C . ALA A 1 92 ? 10.939 -5.379 -17.619 1.00 78.06 92 ALA A C 1
ATOM 701 O O . ALA A 1 92 ? 11.907 -5.115 -18.332 1.00 78.06 92 ALA A O 1
ATOM 702 N N . ARG A 1 93 ? 10.139 -4.416 -17.136 1.00 74.44 93 ARG A N 1
ATOM 703 C CA . ARG A 1 93 ? 10.397 -2.977 -17.253 1.00 74.44 93 ARG A CA 1
ATOM 704 C C . ARG A 1 93 ? 9.994 -2.248 -15.968 1.00 74.44 93 ARG A C 1
ATOM 706 O O . ARG A 1 93 ? 8.909 -2.514 -15.449 1.00 74.44 93 ARG A O 1
ATOM 713 N N . PRO A 1 94 ? 10.776 -1.252 -15.519 1.00 68.06 94 PRO A N 1
ATOM 714 C CA . PRO A 1 94 ? 10.472 -0.483 -14.309 1.00 68.06 94 PRO A CA 1
ATOM 715 C C . PRO A 1 94 ? 9.190 0.355 -14.402 1.00 68.06 94 PRO A C 1
ATOM 717 O O . PRO A 1 94 ? 8.605 0.719 -13.378 1.00 68.06 94 PRO A O 1
ATOM 720 N N . ASP A 1 95 ? 8.720 0.632 -15.621 1.00 71.69 95 ASP A N 1
ATOM 721 C CA . ASP A 1 95 ? 7.531 1.444 -15.892 1.00 71.69 95 ASP A CA 1
ATOM 722 C C . ASP A 1 95 ? 6.270 0.933 -15.184 1.00 71.69 95 ASP A C 1
ATOM 724 O O . ASP A 1 95 ? 5.389 1.729 -14.854 1.00 71.69 95 ASP A O 1
ATOM 728 N N . ALA A 1 96 ? 6.158 -0.379 -14.946 1.00 68.12 96 ALA A N 1
ATOM 729 C CA . ALA A 1 96 ? 4.985 -0.973 -14.308 1.00 68.12 96 ALA A CA 1
ATOM 730 C C . ALA A 1 96 ? 4.737 -0.383 -12.909 1.00 68.12 96 ALA A C 1
ATOM 732 O O . ALA A 1 96 ? 3.623 0.051 -12.612 1.00 68.12 96 ALA A O 1
ATOM 733 N N . MET A 1 97 ? 5.795 -0.265 -12.102 1.00 76.88 97 MET A N 1
ATOM 734 C CA . MET A 1 97 ? 5.732 0.289 -10.747 1.00 76.88 97 MET A CA 1
ATOM 735 C C . MET A 1 97 ? 5.737 1.825 -10.751 1.00 76.88 97 MET A C 1
ATOM 737 O O . MET A 1 97 ? 5.065 2.458 -9.939 1.00 76.88 97 MET A O 1
ATOM 741 N N . GLN A 1 98 ? 6.439 2.458 -11.697 1.00 76.94 98 GLN A N 1
ATOM 742 C CA . GLN A 1 98 ? 6.454 3.924 -11.831 1.00 76.94 98 GLN A CA 1
ATOM 743 C C . GLN A 1 98 ? 5.097 4.496 -12.267 1.00 76.94 98 GLN A C 1
ATOM 745 O O . GLN A 1 98 ? 4.739 5.624 -11.916 1.00 76.94 98 GLN A O 1
ATOM 750 N N . ARG A 1 99 ? 4.296 3.714 -13.002 1.00 76.19 99 ARG A N 1
ATOM 751 C CA . ARG A 1 99 ? 2.936 4.100 -13.401 1.00 76.19 99 ARG A CA 1
ATOM 752 C C . ARG A 1 99 ? 2.019 4.364 -12.215 1.00 76.19 99 ARG A C 1
ATOM 754 O O . ARG A 1 99 ? 1.107 5.171 -12.381 1.00 76.19 99 ARG A O 1
ATOM 761 N N . LEU A 1 100 ? 2.270 3.761 -11.050 1.00 75.06 100 LEU A N 1
ATOM 762 C CA . LEU A 1 100 ? 1.547 4.075 -9.815 1.00 75.06 100 LEU A CA 1
ATOM 763 C C . LEU A 1 100 ? 1.625 5.567 -9.474 1.00 75.06 100 LEU A C 1
ATOM 765 O O . LEU A 1 100 ? 0.617 6.163 -9.113 1.00 75.06 100 LEU A O 1
ATOM 769 N N . SER A 1 101 ? 2.798 6.179 -9.644 1.00 73.38 101 SER A N 1
ATOM 770 C CA . SER A 1 101 ? 3.053 7.558 -9.216 1.00 73.38 101 SER A CA 1
ATOM 771 C C . SER A 1 101 ? 2.574 8.610 -10.214 1.00 73.38 101 SER A C 1
ATOM 773 O O . SER A 1 101 ? 2.180 9.694 -9.803 1.00 73.38 101 SER A O 1
ATOM 775 N N . TYR A 1 102 ? 2.609 8.311 -11.517 1.00 73.44 102 TYR A N 1
ATOM 776 C CA . TYR A 1 102 ? 2.396 9.336 -12.552 1.00 73.44 102 TYR A CA 1
ATOM 777 C C . TYR A 1 102 ? 1.203 9.087 -13.484 1.00 73.44 102 TYR A C 1
ATOM 779 O O . TYR A 1 102 ? 0.849 9.972 -14.260 1.00 73.44 102 TYR A O 1
ATOM 787 N N . ARG A 1 103 ? 0.595 7.890 -13.480 1.00 74.62 103 ARG A N 1
ATOM 788 C CA . ARG A 1 103 ? -0.481 7.540 -14.435 1.00 74.62 103 ARG A CA 1
ATOM 789 C C . ARG A 1 103 ? -1.664 6.785 -13.840 1.00 74.62 103 ARG A C 1
ATOM 791 O O . ARG A 1 103 ? -2.716 6.741 -14.480 1.00 74.62 103 ARG A O 1
ATOM 798 N N . ALA A 1 104 ? -1.502 6.131 -12.697 1.00 79.06 104 ALA A N 1
ATOM 799 C CA . ALA A 1 104 ? -2.591 5.410 -12.062 1.00 79.06 104 ALA A CA 1
ATOM 800 C C . ALA A 1 104 ? -3.676 6.398 -11.629 1.00 79.06 104 ALA A C 1
ATOM 802 O O . ALA A 1 104 ? -3.384 7.447 -11.064 1.00 79.06 104 ALA A O 1
ATOM 803 N N . VAL A 1 105 ? -4.934 6.048 -11.900 1.00 82.94 105 VAL A N 1
ATOM 804 C CA . VAL A 1 105 ? -6.073 6.811 -11.391 1.00 82.94 105 VAL A CA 1
ATOM 805 C C . VAL A 1 105 ? -6.757 6.000 -10.313 1.00 82.94 105 VAL A C 1
ATOM 807 O O . VAL A 1 105 ? -7.315 4.932 -10.584 1.00 82.94 105 VAL A O 1
ATOM 810 N N . TRP A 1 106 ? -6.668 6.534 -9.106 1.00 89.44 106 TRP A N 1
ATOM 811 C CA . TRP A 1 106 ? -7.192 5.985 -7.874 1.00 89.44 106 TRP A CA 1
ATOM 812 C C . TRP A 1 106 ? -7.589 7.144 -6.965 1.00 89.44 106 TRP A C 1
ATOM 814 O O . TRP A 1 106 ? -7.000 8.225 -7.038 1.00 89.44 106 TRP A O 1
ATOM 824 N N . ASP A 1 107 ? -8.617 6.929 -6.160 1.00 90.38 107 ASP A N 1
ATOM 825 C CA . ASP A 1 107 ? -9.057 7.905 -5.173 1.00 90.38 107 ASP A CA 1
ATOM 826 C C . ASP A 1 107 ? -8.1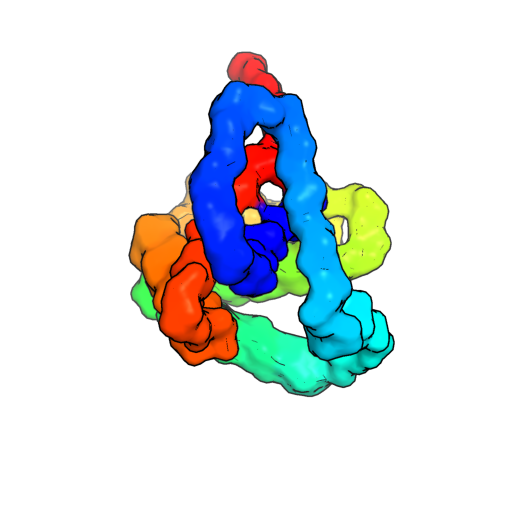85 7.777 -3.917 1.00 90.38 107 ASP A C 1
ATOM 828 O O . ASP A 1 107 ? -8.428 6.931 -3.058 1.00 90.38 107 ASP A O 1
ATOM 832 N N . ALA A 1 108 ? -7.114 8.571 -3.854 1.00 87.69 108 ALA A N 1
ATOM 833 C CA . ALA A 1 108 ? -6.137 8.501 -2.770 1.00 87.69 108 ALA A CA 1
ATOM 834 C C . ALA A 1 108 ? -6.742 8.859 -1.401 1.00 87.69 108 ALA A C 1
ATOM 836 O O . ALA A 1 108 ? -6.355 8.267 -0.391 1.00 87.69 108 ALA A O 1
ATOM 837 N N . ASP A 1 109 ? -7.697 9.794 -1.364 1.00 88.94 109 ASP A N 1
ATOM 838 C CA . ASP A 1 109 ? -8.401 10.165 -0.137 1.00 88.94 109 ASP A CA 1
ATOM 839 C C . ASP A 1 109 ? -9.269 9.002 0.346 1.00 88.94 109 ASP A C 1
ATOM 841 O O . ASP A 1 109 ? -9.173 8.611 1.509 1.00 88.94 109 ASP A O 1
ATOM 845 N N . ALA A 1 110 ? -10.027 8.380 -0.559 1.00 92.06 110 ALA A N 1
ATOM 846 C CA . ALA A 1 110 ? -10.850 7.232 -0.211 1.00 92.06 110 ALA A CA 1
ATOM 847 C C . ALA A 1 110 ? -10.016 6.010 0.202 1.00 92.06 110 ALA A C 1
ATOM 849 O O . ALA A 1 110 ? -10.376 5.345 1.167 1.00 92.06 110 ALA A O 1
ATOM 850 N N . VAL A 1 111 ? -8.878 5.728 -0.451 1.00 90.50 111 VAL A N 1
ATOM 851 C CA . VAL A 1 111 ? -7.987 4.637 -0.007 1.00 90.50 111 VAL A CA 1
ATOM 852 C C . VAL A 1 111 ? -7.427 4.905 1.385 1.00 90.50 111 VAL A C 1
ATOM 854 O O . VAL A 1 111 ? -7.370 3.998 2.215 1.00 90.50 111 VAL A O 1
ATOM 857 N N . ARG A 1 112 ? -7.020 6.145 1.666 1.00 88.56 112 ARG A N 1
ATOM 858 C CA . ARG A 1 112 ? -6.550 6.538 2.997 1.00 88.56 112 ARG A CA 1
ATOM 859 C C . ARG A 1 112 ? -7.641 6.337 4.047 1.00 88.56 112 ARG A C 1
ATOM 861 O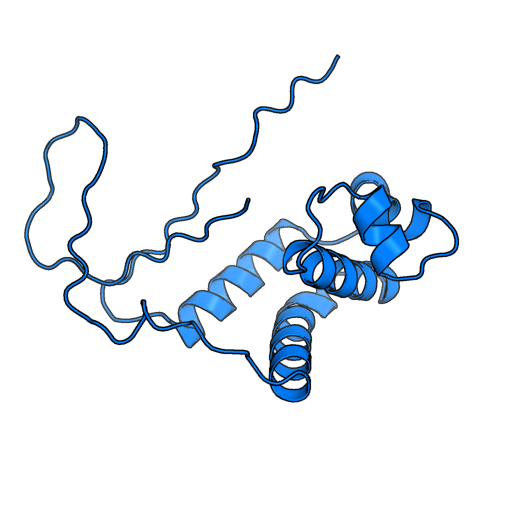 O . ARG A 1 112 ? -7.338 5.858 5.137 1.00 88.56 112 ARG A O 1
ATOM 868 N N . ASP A 1 113 ? -8.879 6.697 3.736 1.00 90.31 113 ASP A N 1
ATOM 869 C CA . ASP A 1 113 ? -9.994 6.588 4.674 1.00 90.31 113 ASP A CA 1
ATOM 870 C C . ASP A 1 113 ? -10.411 5.120 4.891 1.00 90.31 113 ASP A C 1
ATOM 872 O O . ASP A 1 113 ? -10.568 4.705 6.040 1.00 90.31 113 ASP A O 1
ATOM 876 N N . ASP A 1 114 ? -10.444 4.297 3.836 1.00 92.38 114 ASP A N 1
ATOM 877 C CA . ASP A 1 114 ? -10.662 2.844 3.933 1.00 92.38 114 ASP A CA 1
ATOM 878 C C . ASP A 1 114 ? -9.561 2.164 4.774 1.00 92.38 114 ASP A C 1
ATOM 880 O O . ASP A 1 114 ? -9.840 1.300 5.609 1.00 92.38 114 ASP A O 1
ATOM 884 N N . LEU A 1 115 ? -8.296 2.570 4.601 1.00 87.75 115 LEU A N 1
ATOM 885 C CA . LEU A 1 115 ? -7.171 2.048 5.382 1.00 87.75 115 LEU A CA 1
ATOM 886 C C . LEU A 1 115 ? -7.256 2.464 6.856 1.00 87.75 115 LEU A C 1
ATOM 888 O O . LEU A 1 115 ? -7.002 1.648 7.744 1.00 87.75 115 LEU A O 1
ATOM 892 N N . ARG A 1 116 ? -7.626 3.718 7.138 1.00 86.00 116 ARG A N 1
ATOM 893 C CA . ARG A 1 116 ? -7.843 4.193 8.513 1.00 86.00 116 ARG A CA 1
ATOM 894 C C . ARG A 1 116 ? -8.957 3.422 9.198 1.00 86.00 116 ARG A C 1
ATOM 896 O O . ARG A 1 116 ? -8.778 3.030 10.348 1.00 86.00 116 ARG A O 1
ATOM 903 N N . GLN A 1 117 ? -10.061 3.181 8.493 1.00 88.94 117 GLN A N 1
ATOM 904 C CA . GLN A 1 117 ? -11.164 2.388 9.017 1.00 88.94 117 GLN A CA 1
ATOM 905 C C . GLN A 1 117 ? -10.708 0.959 9.323 1.00 88.94 117 GLN A C 1
ATOM 907 O O . GLN A 1 117 ? -10.922 0.485 10.431 1.00 88.94 117 GLN A O 1
ATOM 912 N N . LEU A 1 118 ? -9.975 0.313 8.407 1.00 86.25 118 LEU A N 1
ATOM 913 C CA . LEU A 1 118 ? -9.428 -1.029 8.629 1.00 86.25 118 LEU A CA 1
ATOM 914 C C . LEU A 1 118 ? -8.540 -1.102 9.884 1.00 86.25 118 LEU A C 1
ATOM 916 O O . LEU A 1 118 ? -8.619 -2.063 10.649 1.00 86.25 118 LEU A O 1
ATOM 920 N N . ILE A 1 119 ? -7.679 -0.103 10.095 1.00 85.31 119 ILE A N 1
ATOM 921 C CA . ILE A 1 119 ? -6.800 -0.035 11.271 1.00 85.31 119 ILE A CA 1
ATOM 922 C C . ILE A 1 119 ? -7.626 0.181 12.543 1.00 85.31 119 ILE A C 1
ATOM 924 O O . ILE A 1 119 ? -7.403 -0.510 13.537 1.00 85.31 119 ILE A O 1
ATOM 928 N N . ALA A 1 120 ? -8.589 1.104 12.516 1.00 86.25 120 ALA A N 1
ATOM 929 C CA . ALA A 1 120 ? -9.468 1.373 13.649 1.00 86.25 120 ALA A CA 1
ATOM 930 C C . ALA A 1 120 ? -10.319 0.149 14.019 1.00 86.25 120 ALA A C 1
ATOM 932 O O . ALA A 1 120 ? -10.434 -0.170 15.195 1.00 86.25 120 ALA A O 1
ATOM 933 N N . ASP A 1 121 ? -10.841 -0.586 13.040 1.00 85.69 121 ASP A N 1
ATOM 934 C CA . ASP A 1 121 ? -11.650 -1.781 13.287 1.00 85.69 121 ASP A CA 1
ATOM 935 C C . ASP A 1 121 ? -10.828 -2.918 13.906 1.00 85.69 121 ASP A C 1
ATOM 937 O O . ASP A 1 121 ? -11.332 -3.670 14.740 1.00 85.69 121 ASP A O 1
ATOM 941 N N . ARG A 1 122 ? -9.553 -3.060 13.515 1.00 83.69 122 ARG A N 1
ATOM 942 C CA . ARG A 1 122 ? -8.691 -4.144 14.019 1.00 83.69 122 ARG A CA 1
ATOM 943 C C . ARG A 1 122 ? -7.991 -3.821 15.334 1.00 83.69 122 ARG A C 1
ATOM 945 O O . ARG A 1 122 ? -7.740 -4.738 16.112 1.00 83.69 122 ARG A O 1
ATOM 952 N N . PHE A 1 123 ? -7.636 -2.560 15.562 1.00 82.69 123 PHE A N 1
ATOM 953 C CA . PHE A 1 123 ? -6.776 -2.153 16.680 1.00 82.69 123 PHE A CA 1
ATOM 954 C C . PHE A 1 123 ? -7.404 -1.092 17.589 1.00 82.69 123 PHE A C 1
ATOM 956 O O . PHE A 1 123 ? -6.825 -0.745 18.619 1.00 82.69 123 PHE A O 1
ATOM 963 N N . GLY A 1 124 ? -8.568 -0.559 17.222 1.00 82.69 124 GLY A N 1
ATOM 964 C CA . GLY A 1 124 ? -9.268 0.453 17.994 1.00 82.69 124 GLY A CA 1
ATOM 965 C C . GLY A 1 124 ? -9.733 -0.091 19.338 1.00 82.69 124 GLY A C 1
ATOM 966 O O . GLY A 1 124 ? -10.410 -1.112 19.431 1.00 82.69 124 GLY A O 1
ATOM 967 N N . VAL A 1 125 ? -9.389 0.636 20.394 1.00 83.00 125 VAL A N 1
ATOM 968 C CA . VAL A 1 125 ? -9.929 0.449 21.742 1.00 83.00 125 VAL A CA 1
ATOM 969 C C . VAL A 1 125 ? -10.503 1.780 22.222 1.00 83.00 125 VAL A C 1
ATOM 971 O O . VAL A 1 125 ? -10.090 2.826 21.708 1.00 83.00 125 VAL A O 1
ATOM 974 N N . PRO A 1 126 ? -11.432 1.786 23.198 1.00 78.94 126 PRO A N 1
ATOM 975 C CA . PRO A 1 126 ? -11.848 3.026 23.841 1.00 78.94 126 PRO A CA 1
ATOM 976 C C . PRO A 1 126 ? -10.607 3.816 24.290 1.00 78.94 126 PRO A C 1
ATOM 978 O O . PRO A 1 126 ? -9.719 3.250 24.931 1.00 78.94 126 PRO A O 1
ATOM 981 N N . ASP A 1 127 ? -10.535 5.086 23.883 1.00 80.31 127 ASP A N 1
ATOM 982 C CA . ASP A 1 127 ? -9.432 6.038 24.111 1.00 80.31 127 ASP A CA 1
ATOM 983 C C . ASP A 1 127 ? -8.156 5.871 23.253 1.00 80.31 127 ASP A C 1
ATOM 985 O O . ASP A 1 127 ? -7.151 6.539 23.510 1.00 80.31 127 ASP A O 1
ATOM 989 N N . ALA A 1 128 ? -8.163 5.028 22.213 1.00 78.06 128 ALA A N 1
ATOM 990 C CA . ALA A 1 128 ? -7.051 4.963 21.258 1.00 78.06 128 ALA A CA 1
ATOM 991 C C . ALA A 1 128 ? -6.970 6.221 20.373 1.00 78.06 128 ALA A C 1
ATOM 993 O O . ALA A 1 128 ? -7.986 6.757 19.928 1.00 78.06 128 ALA A O 1
ATOM 994 N N . VAL A 1 129 ? -5.746 6.655 20.058 1.00 79.38 129 VAL A N 1
ATOM 995 C CA . VAL A 1 129 ? -5.481 7.748 19.112 1.00 79.38 129 VAL A CA 1
ATOM 996 C C . VAL A 1 129 ? -4.657 7.204 17.953 1.00 79.38 129 VAL A C 1
ATOM 998 O O . VAL A 1 129 ? -3.553 6.700 18.153 1.00 79.38 129 VAL A O 1
ATOM 1001 N N . LEU A 1 130 ? -5.173 7.339 16.729 1.00 76.12 130 LEU A N 1
ATOM 1002 C CA . LEU A 1 130 ? -4.402 7.052 15.524 1.00 76.12 130 LEU A CA 1
ATOM 1003 C C . LEU A 1 130 ? -3.472 8.233 15.231 1.00 76.12 130 LEU A C 1
ATOM 1005 O O . LEU A 1 130 ? -3.919 9.286 14.776 1.00 76.12 130 LEU A O 1
ATOM 1009 N N . ALA A 1 131 ? -2.180 8.052 15.494 1.00 77.06 131 ALA A N 1
ATOM 1010 C CA . ALA A 1 131 ? -1.145 8.990 15.091 1.00 77.06 131 ALA A CA 1
ATOM 1011 C C . ALA A 1 131 ? -0.575 8.559 13.734 1.00 77.06 131 ALA A C 1
ATOM 1013 O O . ALA A 1 131 ? -0.145 7.421 13.562 1.00 77.06 131 ALA A O 1
ATOM 1014 N N . VAL A 1 132 ? -0.592 9.472 12.765 1.00 71.50 132 VAL A N 1
ATOM 1015 C CA . VAL A 1 132 ? 0.133 9.312 11.502 1.00 71.50 132 VAL A CA 1
ATOM 1016 C C . VAL A 1 132 ? 1.343 10.219 11.589 1.00 71.50 132 VAL A C 1
ATOM 1018 O O . VAL A 1 132 ? 1.187 11.415 11.831 1.00 71.50 132 VAL A O 1
ATOM 1021 N N . ASP A 1 133 ? 2.525 9.643 11.423 1.00 70.75 133 ASP A N 1
ATOM 1022 C CA . ASP A 1 133 ? 3.760 10.405 11.360 1.00 70.75 133 ASP A CA 1
ATOM 1023 C C . ASP A 1 133 ? 4.187 10.574 9.900 1.00 70.75 133 ASP A C 1
ATOM 1025 O O . ASP A 1 133 ? 4.224 9.614 9.129 1.00 70.75 133 ASP A O 1
ATOM 1029 N N . GLU A 1 134 ? 4.479 11.812 9.513 1.00 61.81 134 GLU A N 1
ATOM 1030 C CA . GLU A 1 134 ? 4.939 12.168 8.167 1.00 61.81 134 GLU A CA 1
ATOM 1031 C C . GLU A 1 134 ? 6.466 12.071 8.054 1.00 61.81 134 GLU A C 1
ATOM 1033 O O . GLU A 1 134 ? 7.058 12.754 7.218 1.00 61.81 134 GLU A O 1
ATOM 1038 N N . THR A 1 135 ? 7.128 11.253 8.886 1.00 57.12 135 THR A N 1
ATOM 1039 C CA . THR A 1 135 ? 8.581 11.044 8.808 1.00 57.12 135 THR A CA 1
ATOM 1040 C C . THR A 1 135 ? 8.939 10.379 7.480 1.00 57.12 135 THR A C 1
ATOM 1042 O O . THR A 1 135 ? 9.004 9.160 7.322 1.00 57.12 135 THR A O 1
ATOM 1045 N N . GLY A 1 136 ? 9.146 11.231 6.488 1.00 59.81 136 GLY A N 1
ATOM 1046 C CA . GLY A 1 136 ? 9.693 10.938 5.185 1.00 59.81 136 GLY A CA 1
ATOM 1047 C C . GLY A 1 136 ? 10.873 11.862 4.935 1.00 59.81 136 GLY A C 1
ATOM 1048 O O . GLY A 1 136 ? 10.941 12.979 5.451 1.00 59.81 136 GLY A O 1
ATOM 1049 N N . ASP A 1 137 ? 11.816 11.394 4.128 1.00 59.91 137 ASP A N 1
ATOM 1050 C CA . ASP A 1 137 ? 12.924 12.233 3.697 1.00 59.91 137 ASP A CA 1
ATOM 1051 C C . ASP A 1 137 ? 12.376 13.436 2.926 1.00 59.91 137 ASP A C 1
ATOM 1053 O O . ASP A 1 137 ? 11.590 13.283 1.983 1.00 59.91 137 ASP A O 1
ATOM 1057 N N . LEU A 1 138 ? 12.792 14.643 3.318 1.00 63.19 138 LEU A N 1
ATOM 1058 C CA . LEU A 1 138 ? 12.395 15.863 2.629 1.00 63.19 138 LEU A CA 1
ATOM 1059 C C . LEU A 1 138 ? 12.877 15.790 1.174 1.00 63.19 138 LEU A C 1
ATOM 1061 O O . LEU A 1 138 ? 14.055 15.998 0.873 1.00 63.19 138 LEU A O 1
ATOM 1065 N N . LYS A 1 139 ? 11.958 15.515 0.247 1.00 59.28 139 LYS A N 1
ATOM 1066 C CA . LYS A 1 139 ? 12.282 15.440 -1.174 1.00 59.28 139 LYS A CA 1
ATOM 1067 C C . LYS A 1 139 ? 12.434 16.852 -1.734 1.00 59.28 139 LYS A C 1
ATOM 1069 O O . LYS A 1 139 ? 11.455 17.524 -2.043 1.00 59.28 139 LYS A O 1
ATOM 1074 N N . LYS A 1 140 ? 13.677 17.310 -1.868 1.00 63.97 140 LYS A N 1
ATOM 1075 C CA . LYS A 1 140 ? 14.007 18.506 -2.651 1.00 63.97 140 LYS A CA 1
ATOM 1076 C C . LYS A 1 140 ? 13.875 18.145 -4.133 1.00 63.97 140 LYS A C 1
ATOM 1078 O O . LYS A 1 140 ? 14.670 17.366 -4.653 1.00 63.97 140 LYS A O 1
ATOM 1083 N N . GLY A 1 141 ? 12.832 18.650 -4.787 1.00 63.09 141 GLY A N 1
ATOM 1084 C CA . GLY A 1 141 ? 12.798 18.720 -6.248 1.00 63.09 141 GLY A CA 1
ATOM 1085 C C . GLY A 1 141 ? 13.791 19.774 -6.741 1.00 63.09 141 GLY A C 1
ATOM 1086 O O . GLY A 1 141 ? 14.137 20.683 -5.983 1.00 63.09 141 GLY A O 1
ATOM 1087 N N . VAL A 1 142 ? 14.257 19.629 -7.982 1.00 45.94 142 VAL A N 1
ATOM 1088 C CA . VAL A 1 142 ? 14.857 20.749 -8.726 1.00 45.94 142 VAL A CA 1
ATOM 1089 C C . VAL A 1 142 ? 13.737 21.664 -9.195 1.00 45.94 142 VAL A C 1
ATOM 1091 O O . VAL A 1 142 ? 12.709 21.110 -9.650 1.00 45.94 142 VAL A O 1
#

Secondary structure (DSSP, 8-state):
-----EE----S-PPPS----------TTSS---S---HHHHHHHHHHHHHHHGGGBSSHHHHHHHHHHHHHHHSS-SS--HHHHHHHTT-SSTHHHHHHHHT--B-HHHHHHHHHHHHHHHH--TT-EE------------

Organism: NCBI:txid479978

pLDDT: mean 71.32, std 21.51, range [26.17, 94.0]

Foldseek 3Di:
DFDQDFDDDDPDDDDDDDDDDDDDDPPPPPVPPDDDDPPVNVVVVLCVLLVLFVVQFPDNLLSVLVSLLVVLVPDPDPDSDLQVSCVVSVHPDSVSNVCNVPPTHGDPVSSVVSNVVVCCVVPNDVPTDRDGDPPDDDDDDD